Protein AF-T0ZF27-F1 (afdb_monomer_lite)

pLDDT: mean 74.31, std 14.63, range [34.94, 89.44]

Structure (mmCIF, N/CA/C/O backbone):
data_AF-T0ZF27-F1
#
_entry.id   AF-T0ZF27-F1
#
loop_
_atom_site.group_PDB
_atom_site.id
_atom_site.type_symbol
_atom_site.label_atom_id
_atom_site.label_alt_id
_atom_site.label_comp_id
_atom_site.label_asym_id
_atom_site.label_entity_id
_atom_site.label_seq_id
_atom_site.pdbx_PDB_ins_code
_atom_site.Cartn_x
_atom_site.Cartn_y
_atom_site.Cartn_z
_atom_site.occupancy
_atom_site.B_iso_or_equiv
_atom_site.auth_seq_id
_atom_site.auth_comp_id
_atom_site.auth_asym_id
_atom_site.auth_atom_id
_atom_site.pdbx_PDB_model_num
ATOM 1 N N . MET A 1 1 ? 6.844 -2.710 -30.957 1.00 42.38 1 MET A N 1
ATOM 2 C CA . MET A 1 1 ? 6.323 -1.594 -30.132 1.00 42.38 1 MET A CA 1
ATOM 3 C C . MET A 1 1 ? 6.309 -1.892 -28.624 1.00 42.38 1 MET A C 1
ATOM 5 O O . MET A 1 1 ? 6.351 -0.942 -27.861 1.00 42.38 1 MET A O 1
ATOM 9 N N . LEU A 1 2 ? 6.349 -3.159 -28.170 1.00 36.41 2 LEU A N 1
ATOM 10 C CA . LEU A 1 2 ? 6.392 -3.502 -26.732 1.00 36.41 2 LEU A CA 1
ATOM 11 C C . LEU A 1 2 ? 7.784 -3.457 -26.057 1.00 36.41 2 LEU A C 1
ATOM 13 O O . LEU A 1 2 ? 7.859 -3.478 -24.837 1.00 36.41 2 LEU A O 1
ATOM 17 N N . TYR A 1 3 ? 8.884 -3.358 -26.812 1.00 34.94 3 TYR A N 1
ATOM 18 C CA . TYR A 1 3 ? 10.245 -3.344 -26.241 1.00 34.94 3 TYR A CA 1
ATOM 19 C C . TYR A 1 3 ? 10.660 -1.980 -25.646 1.00 34.94 3 TYR A C 1
ATOM 21 O O . TYR A 1 3 ? 11.568 -1.910 -24.826 1.00 34.94 3 TYR A O 1
ATOM 29 N N . GLY A 1 4 ? 9.984 -0.887 -26.030 1.00 36.62 4 GLY A N 1
ATOM 30 C CA . GLY A 1 4 ? 10.348 0.478 -25.619 1.00 36.62 4 GLY A CA 1
ATOM 31 C C . GLY A 1 4 ? 9.874 0.877 -24.218 1.00 36.62 4 GLY A C 1
ATOM 32 O O . GLY A 1 4 ? 10.478 1.741 -23.597 1.00 36.62 4 GLY A O 1
ATOM 33 N N . ALA A 1 5 ? 8.831 0.231 -23.688 1.00 40.81 5 ALA A N 1
ATOM 34 C CA . ALA A 1 5 ? 8.289 0.559 -22.366 1.00 40.81 5 ALA A CA 1
ATOM 35 C C . ALA A 1 5 ? 9.142 -0.002 -21.212 1.00 40.81 5 ALA A C 1
ATOM 37 O O . ALA A 1 5 ? 9.150 0.563 -20.121 1.00 40.81 5 ALA A O 1
ATOM 38 N N . ILE A 1 6 ? 9.887 -1.086 -21.458 1.00 39.19 6 ILE A N 1
ATOM 39 C CA . ILE A 1 6 ? 10.753 -1.730 -20.456 1.00 39.19 6 ILE A CA 1
ATOM 40 C C . ILE A 1 6 ? 12.124 -1.027 -20.381 1.00 39.19 6 ILE A C 1
ATOM 42 O O . ILE A 1 6 ? 12.741 -0.999 -19.322 1.00 39.19 6 ILE A O 1
ATOM 46 N N . LEU A 1 7 ? 12.551 -0.346 -21.454 1.00 36.28 7 LEU A N 1
ATOM 47 C CA . LEU A 1 7 ? 13.737 0.524 -21.459 1.00 36.28 7 LEU A CA 1
ATOM 48 C C . LEU A 1 7 ? 13.465 1.959 -20.979 1.00 36.28 7 LEU A C 1
ATOM 50 O O . LEU A 1 7 ? 14.402 2.734 -20.873 1.00 36.28 7 LEU A O 1
ATOM 54 N N . ALA A 1 8 ? 12.232 2.335 -20.628 1.00 41.19 8 ALA A N 1
ATOM 55 C CA . ALA A 1 8 ? 11.955 3.656 -20.040 1.00 41.19 8 ALA A CA 1
ATOM 56 C C . ALA A 1 8 ? 12.466 3.796 -18.586 1.00 41.19 8 ALA A C 1
ATOM 58 O O . ALA A 1 8 ? 12.346 4.854 -17.979 1.00 41.19 8 ALA A O 1
ATOM 59 N N . VAL A 1 9 ? 13.052 2.727 -18.030 1.00 45.00 9 VAL A N 1
ATOM 60 C CA . VAL A 1 9 ? 13.899 2.753 -16.823 1.00 45.00 9 VAL A CA 1
ATOM 61 C C . VAL A 1 9 ? 15.385 2.678 -17.219 1.00 45.00 9 VAL A C 1
ATOM 63 O O . VAL A 1 9 ? 16.245 2.279 -16.442 1.00 45.00 9 VAL A O 1
ATOM 66 N N . ALA A 1 10 ? 15.727 3.054 -18.451 1.00 42.53 10 ALA A N 1
ATOM 67 C CA . ALA A 1 10 ? 17.094 3.381 -18.794 1.00 42.53 10 ALA A CA 1
ATOM 68 C C . ALA A 1 10 ? 17.387 4.727 -18.142 1.00 42.53 10 ALA A C 1
ATOM 70 O O . ALA A 1 10 ? 16.971 5.781 -18.621 1.00 42.53 10 ALA A O 1
ATOM 71 N N . VAL A 1 11 ? 18.120 4.666 -17.030 1.00 49.16 11 VAL A N 1
ATOM 72 C CA . VAL A 1 11 ? 19.126 5.675 -16.693 1.00 49.16 11 VAL A CA 1
ATOM 73 C C . VAL A 1 11 ? 19.609 6.279 -18.016 1.00 49.16 11 VAL A C 1
ATOM 75 O O . VAL A 1 11 ? 20.102 5.506 -18.848 1.00 49.16 11 VAL A O 1
ATOM 78 N N . PRO A 1 12 ? 19.388 7.586 -18.268 1.00 51.97 12 PRO A N 1
ATOM 79 C CA . PRO A 1 12 ? 19.790 8.216 -19.513 1.00 51.97 12 PRO A CA 1
ATOM 80 C C . PRO A 1 12 ? 21.191 7.732 -19.867 1.00 51.97 12 PRO A C 1
ATOM 82 O O . PRO A 1 12 ? 22.068 7.734 -19.004 1.00 51.97 12 PRO A O 1
ATOM 85 N N . ALA A 1 13 ? 21.420 7.270 -21.097 1.00 49.69 13 ALA A N 1
ATOM 86 C CA . ALA A 1 13 ? 22.739 6.768 -21.504 1.00 49.69 13 ALA A CA 1
ATOM 87 C C . ALA A 1 13 ? 23.861 7.809 -21.258 1.00 49.69 13 ALA A C 1
ATOM 89 O O . ALA A 1 13 ? 25.037 7.466 -21.166 1.00 49.69 13 ALA A O 1
ATOM 90 N N . THR A 1 14 ? 23.478 9.076 -21.077 1.00 51.09 14 THR A N 1
ATOM 91 C CA . THR A 1 14 ? 24.291 10.213 -20.632 1.00 51.09 14 THR A CA 1
ATOM 92 C C . THR A 1 14 ? 24.729 10.177 -19.168 1.00 51.09 14 THR A C 1
ATOM 94 O O . THR A 1 14 ? 25.789 10.706 -18.868 1.00 51.09 14 THR A O 1
ATOM 97 N N . LEU A 1 15 ? 23.988 9.539 -18.259 1.00 48.53 15 LEU A N 1
ATOM 98 C CA . LEU A 1 15 ? 24.431 9.293 -16.879 1.00 48.53 15 LEU A CA 1
ATOM 99 C C . LEU A 1 15 ? 25.390 8.092 -16.778 1.00 48.53 15 LEU A C 1
ATOM 101 O O . LEU A 1 15 ? 26.179 8.018 -15.841 1.00 48.53 15 LEU A O 1
ATOM 105 N N . ILE A 1 16 ? 25.348 7.160 -17.740 1.00 60.91 16 ILE A N 1
ATOM 106 C CA . ILE A 1 16 ? 26.292 6.028 -17.826 1.00 60.91 16 ILE A CA 1
ATOM 107 C C . ILE A 1 16 ? 27.619 6.473 -18.462 1.00 60.91 16 ILE A C 1
ATOM 109 O O . ILE A 1 16 ? 28.683 5.985 -18.085 1.00 60.91 16 ILE A O 1
ATOM 113 N N . ASN A 1 17 ? 27.579 7.435 -19.386 1.00 50.38 17 ASN A N 1
ATOM 114 C CA . ASN A 1 17 ? 28.766 8.025 -19.992 1.00 50.38 17 ASN A CA 1
ATOM 115 C C . ASN A 1 17 ? 29.140 9.331 -19.272 1.00 50.38 17 ASN A C 1
ATOM 117 O O . ASN A 1 17 ? 28.698 10.406 -19.672 1.00 50.38 17 ASN A O 1
ATOM 121 N N . TRP A 1 18 ? 29.986 9.245 -18.238 1.00 54.91 18 TRP A N 1
ATOM 122 C CA . TRP A 1 18 ? 30.514 10.365 -17.428 1.00 54.91 18 TRP A CA 1
ATOM 123 C C . TRP A 1 18 ? 31.309 11.447 -18.218 1.00 54.91 18 TRP A C 1
ATOM 125 O O . TRP A 1 18 ? 32.025 12.249 -17.625 1.00 54.91 18 TRP A O 1
ATOM 135 N N . GLY A 1 19 ? 31.190 11.491 -19.552 1.00 55.81 19 GLY A N 1
ATOM 136 C CA . GLY A 1 19 ? 31.834 12.435 -20.473 1.00 55.81 19 GLY A CA 1
ATOM 137 C C . GLY A 1 19 ? 30.881 13.111 -21.473 1.00 55.81 19 GLY A C 1
ATOM 138 O O . GLY A 1 19 ? 31.306 13.461 -22.573 1.00 55.81 19 GLY A O 1
ATOM 139 N N . GLY A 1 20 ? 29.591 13.265 -21.152 1.00 62.03 20 GLY A N 1
ATOM 140 C CA . GLY A 1 20 ? 28.624 13.950 -22.022 1.00 62.03 20 GLY A CA 1
ATOM 141 C C . GLY A 1 20 ? 28.888 15.458 -22.149 1.00 62.03 20 GLY A C 1
ATOM 142 O O . GLY A 1 20 ? 28.929 16.172 -21.150 1.00 62.03 20 GLY A O 1
ATOM 143 N N . SER A 1 21 ? 29.047 15.959 -23.378 1.00 66.62 21 SER A N 1
ATOM 144 C CA . SER A 1 21 ? 29.183 17.395 -23.654 1.00 66.62 21 SER A CA 1
ATOM 145 C C . SER A 1 21 ? 27.862 18.135 -23.404 1.00 66.62 21 SER A C 1
ATOM 147 O O . SER A 1 21 ? 26.781 17.582 -23.605 1.00 66.62 21 SER A O 1
ATOM 149 N N . ALA A 1 22 ? 27.929 19.411 -23.005 1.00 62.47 22 ALA A N 1
ATOM 150 C CA . ALA A 1 22 ? 26.741 20.233 -22.739 1.00 62.47 22 ALA A CA 1
ATOM 151 C C . ALA A 1 22 ? 25.747 20.273 -23.922 1.00 62.47 22 ALA A C 1
ATOM 153 O O . ALA A 1 22 ? 24.542 20.346 -23.704 1.00 62.47 22 ALA A O 1
ATOM 154 N N . GLY A 1 23 ? 26.231 20.141 -25.163 1.00 65.06 23 GLY A N 1
ATOM 155 C CA . GLY A 1 23 ? 25.385 20.029 -26.358 1.00 65.06 23 GLY A CA 1
ATOM 156 C C . GLY A 1 23 ? 24.534 18.755 -26.393 1.00 65.06 23 GLY A C 1
ATOM 157 O O . GLY A 1 23 ? 23.352 18.824 -26.708 1.00 65.06 23 GLY A O 1
ATOM 158 N N . ALA A 1 24 ? 25.080 17.612 -25.964 1.00 64.06 24 ALA A N 1
ATOM 159 C CA . ALA A 1 24 ? 24.333 16.353 -25.900 1.00 64.06 24 ALA A CA 1
ATOM 160 C C . ALA A 1 24 ? 23.218 16.375 -24.837 1.00 64.06 24 ALA A C 1
ATOM 162 O O . ALA A 1 24 ? 22.213 15.684 -24.983 1.00 64.06 24 ALA A O 1
ATOM 163 N N . LEU A 1 25 ? 23.379 17.177 -23.776 1.00 60.56 25 LEU A N 1
ATOM 164 C CA . LEU A 1 25 ? 22.328 17.410 -22.779 1.00 60.56 25 LEU A CA 1
ATOM 165 C C . LEU A 1 25 ? 21.201 18.279 -23.348 1.00 60.56 25 LEU A C 1
ATOM 167 O O . LEU A 1 25 ? 20.032 17.992 -23.101 1.00 60.56 25 LEU A O 1
ATOM 171 N N . ILE A 1 26 ? 21.545 19.306 -24.132 1.00 67.50 26 ILE A N 1
ATOM 172 C CA . ILE A 1 26 ? 20.580 20.222 -24.756 1.00 67.50 26 ILE A CA 1
ATOM 173 C C . ILE A 1 26 ? 19.713 19.487 -25.787 1.00 67.50 26 ILE A C 1
ATOM 175 O O . ILE A 1 26 ? 18.493 19.651 -25.779 1.00 67.50 26 ILE A O 1
ATOM 179 N N . ASP A 1 27 ? 20.306 18.603 -26.590 1.00 67.44 27 ASP A N 1
ATOM 180 C CA . ASP A 1 27 ? 19.574 17.801 -27.581 1.00 67.44 27 ASP A CA 1
ATOM 181 C C . ASP A 1 27 ? 18.634 16.762 -26.943 1.00 67.44 27 ASP A C 1
ATOM 183 O O . ASP A 1 27 ? 17.652 16.342 -27.558 1.00 67.44 27 ASP A O 1
ATOM 187 N N . GLN A 1 28 ? 18.896 16.364 -25.692 1.00 63.53 28 GLN A N 1
ATOM 188 C CA . GLN A 1 28 ? 18.054 15.429 -24.939 1.00 63.53 28 GLN A CA 1
ATOM 189 C C . GLN A 1 28 ? 16.921 16.100 -24.158 1.00 63.53 28 GLN A C 1
ATOM 191 O O . GLN A 1 28 ? 16.010 15.394 -23.723 1.00 63.53 28 GLN A O 1
ATOM 196 N N . LEU A 1 29 ? 16.918 17.429 -23.995 1.00 65.44 29 LEU A N 1
ATOM 197 C CA . LEU A 1 29 ? 15.859 18.153 -23.272 1.00 65.44 29 LEU A CA 1
ATOM 198 C C . LEU A 1 29 ? 14.436 17.839 -23.785 1.00 65.44 29 LEU A C 1
ATOM 200 O O . LEU A 1 29 ? 13.553 17.603 -22.953 1.00 65.44 29 LEU A O 1
ATOM 204 N N . PRO A 1 30 ? 14.175 17.770 -25.108 1.00 68.56 30 PRO A N 1
ATOM 205 C CA . PRO A 1 30 ? 12.828 17.512 -25.617 1.00 68.56 30 PRO A CA 1
ATOM 206 C C . PRO A 1 30 ? 12.347 16.083 -25.332 1.00 68.56 30 PRO A C 1
ATOM 208 O O . PRO A 1 30 ? 11.180 15.869 -24.996 1.00 68.56 30 PRO A O 1
ATOM 211 N N . THR A 1 31 ? 13.236 15.091 -25.438 1.00 66.94 31 THR A N 1
ATOM 212 C CA . THR A 1 31 ? 12.914 13.686 -25.144 1.00 66.94 31 THR A CA 1
ATOM 213 C C . THR A 1 31 ? 12.815 13.437 -23.644 1.00 66.94 31 THR A C 1
ATOM 215 O O . THR A 1 31 ? 11.877 12.775 -23.207 1.00 66.94 31 THR A O 1
ATOM 218 N N . ALA A 1 32 ? 13.688 14.062 -22.846 1.00 64.19 32 ALA A N 1
ATOM 219 C CA . ALA A 1 32 ? 13.658 13.984 -21.389 1.00 64.19 32 ALA A CA 1
ATOM 220 C C . ALA A 1 32 ? 12.337 14.520 -20.823 1.00 64.19 32 ALA A C 1
ATOM 222 O O . ALA A 1 32 ? 11.733 13.879 -19.967 1.00 64.19 32 ALA A O 1
ATOM 223 N N . GLY A 1 33 ? 11.830 15.644 -21.344 1.00 69.56 33 GLY A N 1
ATOM 224 C CA . GLY A 1 33 ? 10.521 16.170 -20.947 1.00 69.56 33 GLY A CA 1
ATOM 225 C C . GLY A 1 33 ? 9.380 15.184 -21.222 1.00 69.56 33 GLY A C 1
ATOM 226 O O . GLY A 1 33 ? 8.493 14.991 -20.385 1.00 69.56 33 GLY A O 1
ATOM 227 N N . ARG A 1 34 ? 9.430 14.495 -22.367 1.00 67.50 34 ARG A N 1
ATOM 228 C CA . ARG A 1 34 ? 8.434 13.481 -22.728 1.00 67.50 34 ARG A CA 1
ATOM 229 C C . ARG A 1 34 ? 8.511 12.256 -21.814 1.00 67.50 34 ARG A C 1
ATOM 231 O O . ARG A 1 34 ? 7.478 11.797 -21.328 1.00 67.50 34 ARG A O 1
ATOM 238 N N . ASP A 1 35 ? 9.707 11.763 -21.530 1.00 69.31 35 ASP A N 1
ATOM 239 C CA . ASP A 1 35 ? 9.911 10.576 -20.691 1.00 69.31 35 ASP A CA 1
ATOM 240 C C . ASP A 1 35 ? 9.544 10.842 -19.220 1.00 69.31 35 ASP A C 1
ATOM 242 O O . ASP A 1 35 ? 8.939 9.991 -18.553 1.00 69.31 35 ASP A O 1
ATOM 246 N N . LEU A 1 36 ? 9.800 12.065 -18.744 1.00 73.56 36 LEU A N 1
ATOM 247 C CA . LEU A 1 36 ? 9.326 12.551 -17.449 1.00 73.56 36 LEU A CA 1
ATOM 248 C C . LEU A 1 36 ? 7.798 12.597 -17.394 1.00 73.56 36 LEU A C 1
ATOM 250 O O . LEU A 1 36 ? 7.217 12.126 -16.419 1.00 73.56 36 LEU A O 1
ATOM 254 N N . SER A 1 37 ? 7.137 13.096 -18.442 1.00 74.19 37 SER A N 1
ATOM 255 C CA . SER A 1 37 ? 5.671 13.188 -18.470 1.00 74.19 37 SER A CA 1
ATOM 256 C C . SER A 1 37 ? 4.984 11.816 -18.402 1.00 74.19 37 SER A C 1
ATOM 258 O O . SER A 1 37 ? 4.031 11.645 -17.639 1.00 74.19 37 SER A O 1
ATOM 260 N N . TYR A 1 38 ? 5.501 10.805 -19.111 1.00 73.69 38 TYR A N 1
ATOM 261 C CA . TYR A 1 38 ? 4.968 9.440 -19.048 1.00 73.69 38 TYR A CA 1
ATOM 262 C C . TYR A 1 38 ? 5.227 8.775 -17.694 1.00 73.69 38 TYR A C 1
ATOM 264 O O . TYR A 1 38 ? 4.340 8.114 -17.145 1.00 73.69 38 TYR A O 1
ATOM 272 N N . SER A 1 39 ? 6.420 8.973 -17.129 1.00 65.88 39 SER A N 1
ATOM 273 C CA . SER A 1 39 ? 6.771 8.450 -15.804 1.00 65.88 39 SER A CA 1
ATOM 274 C C . SER A 1 39 ? 5.900 9.070 -14.713 1.00 65.88 39 SER A C 1
ATOM 276 O O . SER A 1 39 ? 5.355 8.350 -13.873 1.00 65.88 39 SER A O 1
ATOM 278 N N . PHE A 1 40 ? 5.698 10.386 -14.783 1.00 75.44 40 PHE A N 1
ATOM 279 C CA . PHE A 1 40 ? 4.824 11.134 -13.891 1.00 75.44 40 PHE A CA 1
ATOM 280 C C . PHE A 1 40 ? 3.369 10.674 -14.007 1.00 75.44 40 PHE A C 1
ATOM 282 O O . PHE A 1 40 ? 2.748 10.369 -12.994 1.00 75.44 40 PHE A O 1
ATOM 289 N N . GLY A 1 41 ? 2.841 10.531 -15.227 1.00 75.81 41 GLY A N 1
ATOM 290 C CA . GLY A 1 41 ? 1.477 10.045 -15.450 1.00 75.81 41 GLY A CA 1
ATOM 291 C C . GLY A 1 41 ? 1.240 8.645 -14.871 1.00 75.81 41 GLY A C 1
ATOM 292 O O . GLY A 1 41 ? 0.222 8.408 -14.220 1.00 75.81 41 GLY A O 1
ATOM 293 N N . ARG A 1 42 ? 2.204 7.727 -15.030 1.00 66.19 42 ARG A N 1
ATOM 294 C CA . ARG A 1 42 ? 2.136 6.378 -14.442 1.00 66.19 42 ARG A CA 1
ATOM 295 C C . ARG A 1 42 ? 2.164 6.415 -12.912 1.00 66.19 42 ARG A C 1
ATOM 297 O O . ARG A 1 42 ? 1.378 5.714 -12.279 1.00 66.19 42 ARG A O 1
ATOM 304 N N . MET A 1 43 ? 3.047 7.222 -12.321 1.00 69.88 43 MET A N 1
ATOM 305 C CA . MET A 1 43 ? 3.116 7.396 -10.864 1.00 69.88 43 MET A CA 1
ATOM 306 C C . MET A 1 43 ? 1.838 8.026 -10.310 1.00 69.88 43 MET A C 1
ATOM 308 O O . MET A 1 43 ? 1.333 7.574 -9.287 1.00 69.88 43 MET A O 1
ATOM 312 N N . LEU A 1 44 ? 1.279 9.014 -11.009 1.00 77.31 44 LEU A N 1
ATOM 313 C CA . LEU A 1 44 ? 0.035 9.672 -10.629 1.00 77.31 44 LEU A CA 1
ATOM 314 C C . LEU A 1 44 ? -1.150 8.700 -10.663 1.00 77.31 44 LEU A C 1
ATOM 316 O O . LEU A 1 44 ? -1.928 8.651 -9.716 1.00 77.31 44 LEU A O 1
ATOM 320 N N . ALA A 1 45 ? -1.267 7.886 -11.713 1.00 73.56 45 ALA A N 1
ATOM 321 C CA . ALA A 1 45 ? -2.318 6.875 -11.801 1.00 73.56 45 ALA A CA 1
ATOM 322 C C . ALA A 1 45 ? -2.207 5.833 -10.673 1.00 73.56 45 ALA A C 1
ATOM 324 O O . ALA A 1 45 ? -3.205 5.518 -10.023 1.00 73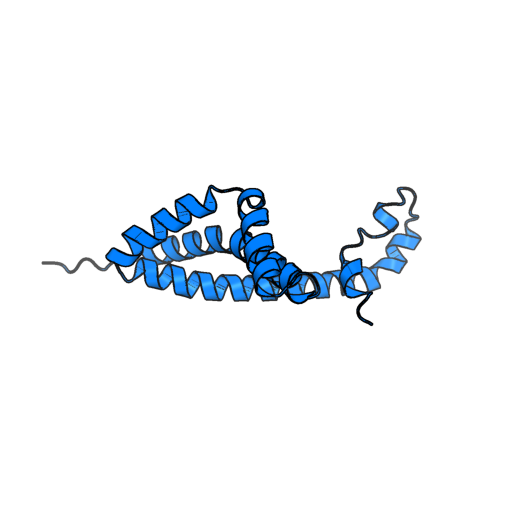.56 45 ALA A O 1
ATOM 325 N N . ALA A 1 46 ? -0.992 5.343 -10.397 1.00 68.12 46 ALA A N 1
ATOM 326 C CA . ALA A 1 46 ? -0.741 4.432 -9.281 1.00 68.12 46 ALA A CA 1
ATOM 327 C C . ALA A 1 46 ? -1.078 5.079 -7.927 1.00 68.12 46 ALA A C 1
ATOM 329 O O . ALA A 1 46 ? -1.702 4.447 -7.079 1.00 68.12 46 ALA A O 1
ATOM 330 N N . TYR A 1 47 ? -0.733 6.355 -7.749 1.00 75.94 47 TYR A N 1
ATOM 331 C CA . TYR A 1 47 ? -1.061 7.117 -6.549 1.00 75.94 47 TYR A CA 1
ATOM 332 C C . TYR A 1 47 ? -2.573 7.256 -6.345 1.00 75.94 47 TYR A C 1
ATOM 334 O O . TYR A 1 47 ? -3.058 7.016 -5.245 1.00 75.94 47 TYR A O 1
ATOM 342 N N . LEU A 1 48 ? -3.334 7.589 -7.392 1.00 81.94 48 LEU A N 1
ATOM 343 C CA . LEU A 1 48 ? -4.793 7.722 -7.306 1.00 81.94 48 LEU A CA 1
ATOM 344 C C . LEU A 1 48 ? -5.482 6.388 -6.989 1.00 81.94 48 LEU A C 1
ATOM 346 O O . LEU A 1 48 ? -6.427 6.361 -6.203 1.00 81.94 48 LEU A O 1
ATOM 350 N N . ALA A 1 49 ? -4.999 5.280 -7.557 1.00 78.00 49 ALA A N 1
ATOM 351 C CA . ALA A 1 49 ? -5.504 3.949 -7.226 1.00 78.00 49 ALA A CA 1
ATOM 352 C C . ALA A 1 49 ? -5.231 3.592 -5.753 1.00 78.00 49 ALA A C 1
ATOM 354 O O . ALA A 1 49 ? -6.142 3.159 -5.042 1.00 78.00 49 ALA A O 1
ATOM 355 N N . SER A 1 50 ? -4.007 3.844 -5.277 1.00 75.31 50 SER A N 1
ATOM 356 C CA . SER A 1 50 ? -3.640 3.676 -3.866 1.00 75.31 50 SER A CA 1
ATOM 357 C C . SER A 1 50 ? -4.474 4.576 -2.951 1.00 75.31 50 SER A C 1
ATOM 359 O O . SER A 1 50 ? -4.930 4.113 -1.909 1.00 75.31 50 SER A O 1
ATOM 361 N N . LEU A 1 51 ? -4.747 5.821 -3.361 1.00 81.38 51 LEU A N 1
ATOM 362 C CA . LEU A 1 51 ? -5.595 6.760 -2.623 1.00 81.38 51 LEU A CA 1
ATOM 363 C C . LEU A 1 51 ? -7.016 6.229 -2.489 1.00 81.38 51 LEU A C 1
ATOM 365 O O . LEU A 1 51 ? -7.556 6.221 -1.389 1.00 81.38 51 LEU A O 1
ATOM 369 N N . GLY A 1 52 ? -7.613 5.755 -3.584 1.00 88.38 52 GLY A N 1
ATOM 370 C CA . GLY A 1 52 ? -8.960 5.188 -3.564 1.00 88.38 52 GLY A CA 1
ATOM 371 C C . GLY A 1 52 ? -9.070 3.999 -2.609 1.00 88.38 52 GLY A C 1
ATOM 372 O O . GLY A 1 52 ? -10.000 3.934 -1.804 1.00 88.38 52 GLY A O 1
ATOM 373 N N . PHE A 1 53 ? -8.086 3.096 -2.637 1.00 85.12 53 PHE A N 1
ATOM 374 C CA . PHE A 1 53 ? -8.036 1.984 -1.692 1.00 85.12 53 PHE A CA 1
ATOM 375 C C . PHE A 1 53 ? -7.845 2.463 -0.250 1.00 85.12 53 PHE A C 1
ATOM 377 O O . PHE A 1 53 ? -8.558 2.008 0.643 1.00 85.12 53 PHE A O 1
ATOM 384 N N . ALA A 1 54 ? -6.907 3.382 -0.017 1.00 84.81 54 ALA A N 1
ATOM 385 C CA . ALA A 1 54 ? -6.617 3.898 1.314 1.00 84.81 54 ALA A CA 1
ATOM 386 C C . ALA A 1 54 ? -7.831 4.598 1.929 1.00 84.81 54 ALA A C 1
ATOM 388 O O . ALA A 1 54 ? -8.121 4.389 3.105 1.00 84.81 54 ALA A O 1
ATOM 389 N N . LEU A 1 55 ? -8.579 5.355 1.122 1.00 85.81 55 LEU A N 1
ATOM 390 C CA . LEU A 1 55 ? -9.845 5.964 1.514 1.00 85.81 55 LEU A CA 1
ATOM 391 C C . LEU A 1 55 ? -10.878 4.907 1.893 1.00 85.81 55 LEU A C 1
ATOM 393 O O . LEU A 1 55 ? -11.425 4.982 2.985 1.00 85.81 55 LEU A O 1
ATOM 397 N N . ALA A 1 56 ? -11.116 3.903 1.046 1.00 87.88 56 ALA A N 1
ATOM 398 C CA . ALA A 1 56 ? -12.102 2.862 1.334 1.00 87.88 56 ALA A CA 1
ATOM 399 C C . ALA A 1 56 ? -11.743 2.046 2.591 1.00 87.88 56 ALA A C 1
ATOM 401 O O . ALA A 1 56 ? -12.579 1.861 3.478 1.00 87.88 56 ALA A O 1
ATOM 402 N N . TYR A 1 57 ? -10.493 1.590 2.687 1.00 86.00 57 TYR A N 1
ATOM 403 C CA . TYR A 1 57 ? -10.010 0.766 3.793 1.00 86.00 57 TYR A CA 1
ATOM 404 C C . TYR A 1 57 ? -9.932 1.567 5.09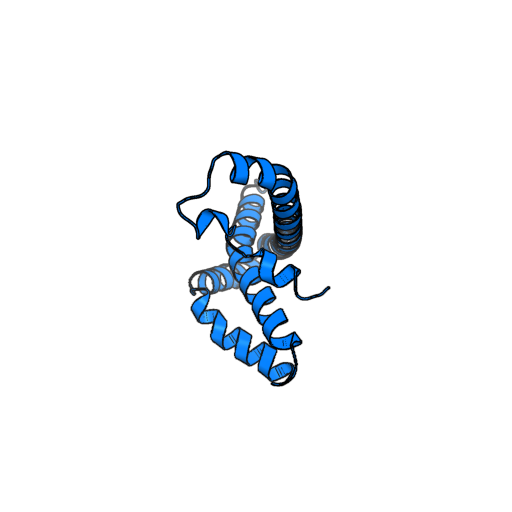9 1.00 86.00 57 TYR A C 1
ATOM 406 O O . TYR A 1 57 ? -10.445 1.124 6.128 1.00 86.00 57 TYR A O 1
ATOM 414 N N . GLY A 1 58 ? -9.318 2.753 5.059 1.00 83.12 58 GLY A N 1
ATOM 415 C CA . GLY A 1 58 ? -9.171 3.641 6.212 1.00 83.12 58 GLY A CA 1
ATOM 416 C C . GLY A 1 58 ? -10.517 4.140 6.732 1.00 83.12 58 GLY A C 1
ATOM 417 O O . GLY A 1 58 ? -10.739 4.135 7.940 1.00 83.12 58 GLY A O 1
ATOM 418 N N . TYR A 1 59 ? -11.452 4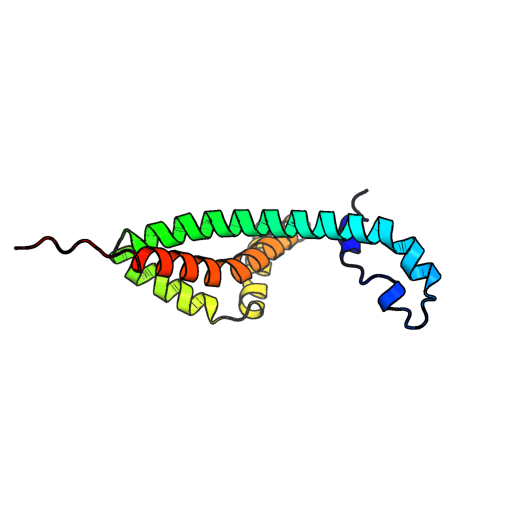.476 5.836 1.00 85.88 59 TYR A N 1
ATOM 419 C CA . TYR A 1 59 ? -12.822 4.839 6.205 1.00 85.88 59 TYR A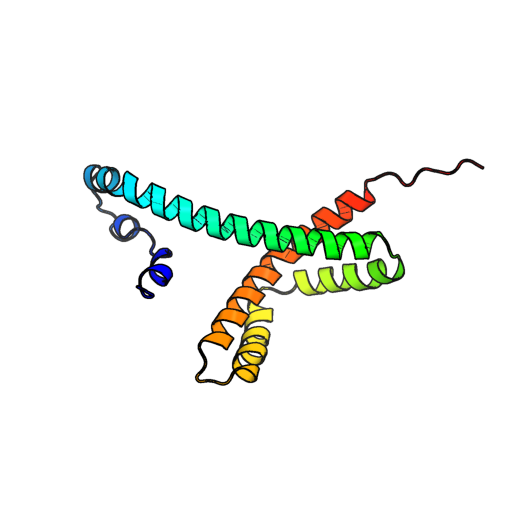 CA 1
ATOM 420 C C . TYR A 1 59 ? -13.556 3.695 6.896 1.00 85.88 59 TYR A C 1
ATOM 422 O O . TYR A 1 59 ? -14.142 3.896 7.957 1.00 85.88 59 TYR A O 1
ATOM 430 N N . TYR A 1 60 ? -13.501 2.484 6.337 1.00 85.94 60 TYR A N 1
ATOM 431 C CA . TYR A 1 60 ? -14.172 1.335 6.938 1.00 85.94 60 TYR A CA 1
ATOM 432 C C . TYR A 1 60 ? -13.598 0.990 8.320 1.00 85.94 60 TYR A C 1
ATOM 434 O O . TYR A 1 60 ? -14.366 0.732 9.252 1.00 85.94 60 TYR A O 1
ATOM 442 N N . ALA A 1 61 ? -12.268 1.057 8.465 1.00 83.25 61 ALA A N 1
ATOM 443 C CA . ALA A 1 61 ? -11.584 0.882 9.742 1.00 83.25 61 ALA A CA 1
ATOM 444 C C . ALA A 1 61 ? -11.974 1.968 10.758 1.00 83.25 61 ALA A C 1
ATOM 446 O O . ALA A 1 61 ? -12.229 1.644 11.911 1.00 83.25 61 ALA A O 1
ATOM 447 N N . ALA A 1 62 ? -12.082 3.234 10.343 1.00 79.06 62 ALA A N 1
ATOM 448 C CA . ALA A 1 62 ? -12.486 4.331 11.225 1.00 79.06 62 ALA A CA 1
ATOM 449 C C . ALA A 1 62 ? -13.974 4.270 11.625 1.00 79.06 62 ALA A C 1
ATOM 451 O O . ALA A 1 62 ? -14.320 4.625 12.752 1.00 79.06 62 ALA A O 1
ATOM 452 N N . ALA A 1 63 ? -14.848 3.806 10.726 1.00 83.75 63 ALA A N 1
ATOM 453 C CA . ALA A 1 63 ? -16.294 3.756 10.940 1.00 83.75 63 ALA A CA 1
ATOM 454 C C . ALA A 1 63 ? -16.746 2.615 11.874 1.00 83.75 63 ALA A C 1
ATOM 456 O O . ALA A 1 63 ? -17.773 2.741 12.540 1.00 83.75 63 ALA A O 1
ATOM 457 N N . HIS A 1 64 ? -16.002 1.502 11.948 1.00 85.88 64 HIS A N 1
ATOM 458 C CA . HIS A 1 64 ? -16.401 0.317 12.717 1.00 85.88 64 HIS A CA 1
ATOM 459 C C . HIS A 1 64 ? -15.351 -0.071 13.764 1.00 85.88 64 HIS A C 1
ATOM 461 O O . HIS A 1 64 ? -14.297 -0.605 13.434 1.00 85.88 64 HIS A O 1
ATOM 467 N N . ARG A 1 65 ? -15.687 0.052 15.057 1.00 80.00 65 ARG A N 1
ATOM 468 C CA . ARG A 1 65 ? -14.802 -0.344 16.175 1.00 80.00 65 ARG A CA 1
ATOM 469 C C . ARG A 1 65 ? -14.255 -1.782 16.139 1.00 80.00 65 ARG A C 1
ATOM 471 O O . ARG A 1 65 ? -13.084 -1.958 16.478 1.00 80.00 65 ARG A O 1
ATOM 478 N N . PRO A 1 66 ? -15.027 -2.829 15.774 1.00 84.69 66 PRO A N 1
ATOM 479 C CA . PRO A 1 66 ? -14.451 -4.170 15.657 1.00 84.69 66 PRO A CA 1
ATOM 480 C C . PRO A 1 66 ? -13.508 -4.288 14.455 1.00 84.69 66 PRO A C 1
ATOM 482 O O . PRO A 1 66 ? -12.530 -5.025 14.529 1.00 84.69 66 PRO A O 1
ATOM 485 N N . ALA A 1 67 ? -13.770 -3.545 13.376 1.00 83.38 67 ALA A N 1
ATOM 486 C CA . ALA A 1 67 ? -12.910 -3.522 12.202 1.00 83.38 67 ALA A CA 1
ATOM 487 C C . ALA A 1 67 ? -11.588 -2.810 12.518 1.00 83.38 67 ALA A C 1
ATOM 489 O O . ALA A 1 67 ? -10.535 -3.371 12.250 1.00 83.38 67 ALA A O 1
ATOM 490 N N . GLU A 1 68 ? -11.624 -1.658 13.194 1.00 86.44 68 GLU A N 1
ATOM 491 C CA . GLU A 1 68 ? -10.450 -0.924 13.694 1.00 86.44 68 GLU A CA 1
ATOM 492 C C . GLU A 1 68 ? -9.489 -1.827 14.479 1.00 86.44 68 GLU A C 1
ATOM 494 O O . GLU A 1 68 ? -8.304 -1.927 14.158 1.00 86.44 68 GLU A O 1
ATOM 499 N N . ARG A 1 69 ? -10.024 -2.551 15.472 1.00 85.12 69 ARG A N 1
ATOM 500 C CA . ARG A 1 69 ? -9.249 -3.409 16.381 1.00 85.12 69 ARG A CA 1
ATOM 501 C C . ARG A 1 69 ? -8.563 -4.587 15.675 1.00 85.12 69 ARG A C 1
ATOM 503 O O . ARG A 1 69 ? -7.646 -5.165 16.247 1.00 85.12 69 ARG A O 1
ATOM 510 N N . VAL A 1 70 ? -8.986 -4.948 14.463 1.00 88.31 70 VAL A N 1
ATOM 511 C CA . VAL A 1 70 ? -8.374 -6.027 13.666 1.00 88.31 70 VAL A CA 1
ATOM 512 C C . VAL A 1 70 ? -7.532 -5.458 12.526 1.00 88.31 70 VAL A C 1
ATOM 514 O O . VAL A 1 70 ? -6.372 -5.823 12.366 1.00 88.31 70 VAL A O 1
ATOM 517 N N . MET A 1 71 ? -8.095 -4.542 11.744 1.00 86.75 71 MET A N 1
ATOM 518 C CA . MET A 1 71 ? -7.499 -4.009 10.523 1.00 86.75 71 MET A CA 1
ATOM 519 C C . MET A 1 71 ? -6.247 -3.182 10.799 1.00 86.75 71 MET A C 1
ATOM 521 O O . MET A 1 71 ? -5.285 -3.313 10.048 1.00 86.75 71 MET A O 1
ATOM 525 N N . ILE A 1 72 ? -6.240 -2.366 11.857 1.00 88.38 72 ILE A N 1
ATOM 526 C CA . ILE A 1 72 ? -5.105 -1.497 12.190 1.00 88.38 72 ILE A CA 1
ATOM 527 C C . ILE A 1 72 ? -3.903 -2.317 12.696 1.00 88.38 72 ILE A C 1
ATOM 529 O O . ILE A 1 72 ? -2.826 -2.163 12.124 1.00 88.38 72 ILE A O 1
ATOM 533 N N . PRO A 1 73 ? -4.044 -3.260 13.652 1.00 88.56 73 PRO A N 1
ATOM 534 C CA . PRO A 1 73 ? -2.922 -4.115 14.052 1.00 88.56 73 PRO A CA 1
ATOM 535 C C . PRO A 1 73 ? -2.412 -5.028 12.934 1.00 88.56 73 PRO A C 1
ATOM 537 O O . PRO A 1 73 ? -1.211 -5.256 12.829 1.00 88.56 73 PRO A O 1
ATOM 540 N N . VAL A 1 74 ? -3.298 -5.545 12.074 1.00 89.44 74 VAL A N 1
ATOM 541 C CA . VAL A 1 74 ? -2.879 -6.343 10.910 1.00 89.44 74 VAL A CA 1
ATOM 542 C C . VAL A 1 74 ? -2.034 -5.500 9.958 1.00 89.44 74 VAL A C 1
ATOM 544 O O . VAL A 1 74 ? -0.981 -5.958 9.524 1.00 89.44 74 VAL A O 1
ATOM 547 N N . LEU A 1 75 ? -2.454 -4.265 9.666 1.00 87.75 75 LEU A N 1
ATOM 548 C CA . LEU A 1 75 ? -1.656 -3.334 8.869 1.00 87.75 75 LEU A CA 1
ATOM 549 C C . LEU A 1 75 ? -0.312 -3.024 9.520 1.00 87.75 75 LEU A C 1
ATOM 551 O O . LEU A 1 75 ? 0.685 -2.964 8.812 1.00 87.75 75 LEU A O 1
ATOM 555 N N . ASP A 1 76 ? -0.283 -2.858 10.842 1.00 88.94 76 ASP A N 1
ATOM 556 C CA . ASP A 1 76 ? 0.934 -2.536 11.587 1.00 88.94 76 ASP A CA 1
ATOM 557 C C . ASP A 1 76 ? 1.961 -3.683 11.540 1.00 88.94 76 ASP A C 1
ATOM 559 O O . ASP A 1 76 ? 3.153 -3.488 11.292 1.00 88.94 76 ASP A O 1
ATOM 563 N N . ILE A 1 77 ? 1.479 -4.924 11.646 1.00 89.19 77 ILE A N 1
ATOM 564 C CA . ILE A 1 77 ? 2.308 -6.120 11.464 1.00 89.19 77 ILE A CA 1
ATOM 565 C C . ILE A 1 77 ? 2.794 -6.215 10.015 1.00 89.19 77 ILE A C 1
ATOM 567 O O . ILE A 1 77 ? 3.985 -6.422 9.778 1.00 89.19 77 ILE A O 1
ATOM 571 N N . LEU A 1 78 ? 1.902 -6.054 9.036 1.00 86.38 78 LEU A N 1
ATOM 572 C CA . LEU A 1 78 ? 2.250 -6.198 7.622 1.00 86.38 78 LEU A CA 1
ATOM 573 C C . LEU A 1 78 ? 3.203 -5.097 7.133 1.00 86.38 78 LEU A C 1
ATOM 575 O O . LEU A 1 78 ? 4.105 -5.395 6.353 1.00 86.38 78 LEU A O 1
ATOM 579 N N . GLN A 1 79 ? 3.070 -3.858 7.611 1.00 88.69 79 GLN A N 1
ATOM 580 C CA . GLN A 1 79 ? 3.979 -2.769 7.235 1.00 88.69 79 GLN A CA 1
ATOM 581 C C . GLN A 1 79 ? 5.386 -2.923 7.825 1.00 88.69 79 GLN A C 1
ATOM 583 O O . GLN A 1 79 ? 6.340 -2.382 7.271 1.00 88.69 79 GLN A O 1
ATOM 588 N N . SER A 1 80 ? 5.529 -3.661 8.933 1.00 89.12 80 SER A N 1
ATOM 589 C CA . SER A 1 80 ? 6.835 -3.936 9.548 1.00 89.12 80 SER A CA 1
ATOM 590 C C . SER A 1 80 ? 7.680 -4.926 8.734 1.00 89.12 80 SER A C 1
ATOM 592 O O . SER A 1 80 ? 8.903 -4.980 8.878 1.00 89.12 80 SER A O 1
ATOM 594 N N . VAL A 1 81 ? 7.036 -5.704 7.857 1.00 87.88 81 VAL A N 1
ATOM 595 C CA . VAL A 1 81 ? 7.703 -6.686 7.004 1.00 87.88 81 VAL A CA 1
ATOM 596 C C . VAL A 1 81 ? 8.341 -5.965 5.808 1.00 87.88 81 VAL A C 1
ATOM 598 O O . VAL A 1 81 ? 7.647 -5.272 5.061 1.00 87.88 81 VAL A O 1
ATOM 601 N N . PRO A 1 82 ? 9.652 -6.146 5.559 1.00 83.31 82 PRO A N 1
ATOM 602 C CA . PRO A 1 82 ? 10.299 -5.576 4.384 1.00 83.31 82 PRO A CA 1
ATOM 603 C C . PRO A 1 82 ? 9.647 -6.094 3.103 1.00 83.31 82 PRO A C 1
ATOM 605 O O . PRO A 1 82 ? 9.238 -7.253 3.036 1.00 83.31 82 PRO A O 1
ATOM 608 N N . ILE A 1 83 ? 9.656 -5.301 2.030 1.00 81.69 83 ILE A N 1
ATOM 609 C CA . ILE A 1 83 ? 9.093 -5.727 0.736 1.00 81.69 83 ILE A CA 1
ATOM 610 C C . ILE A 1 83 ? 9.695 -7.049 0.223 1.00 81.69 83 ILE A C 1
ATOM 612 O O . ILE A 1 83 ? 9.012 -7.860 -0.401 1.00 81.69 83 ILE A O 1
ATOM 616 N N . LEU A 1 84 ? 10.962 -7.304 0.564 1.00 84.81 84 LEU A N 1
ATOM 617 C CA . LEU A 1 84 ? 11.664 -8.551 0.264 1.00 84.81 84 LEU A CA 1
ATOM 618 C C . LEU A 1 84 ? 11.023 -9.778 0.933 1.00 84.81 84 LEU A C 1
ATOM 620 O O . LEU A 1 84 ? 11.120 -10.868 0.384 1.00 84.81 84 LEU A O 1
ATOM 624 N N . GLY A 1 85 ? 10.343 -9.619 2.072 1.00 86.56 85 GLY A N 1
ATOM 625 C CA . GLY A 1 85 ? 9.594 -10.691 2.733 1.00 86.56 85 GLY A CA 1
ATOM 626 C C . GLY A 1 85 ? 8.311 -11.071 1.989 1.00 86.56 85 GLY A C 1
ATOM 627 O O . GLY A 1 85 ? 7.936 -12.241 1.955 1.00 86.56 85 GLY A O 1
ATOM 628 N N . PHE A 1 86 ? 7.675 -10.109 1.317 1.00 87.06 86 PHE A N 1
ATOM 629 C CA . PHE A 1 86 ? 6.498 -10.361 0.481 1.00 87.06 86 PHE A CA 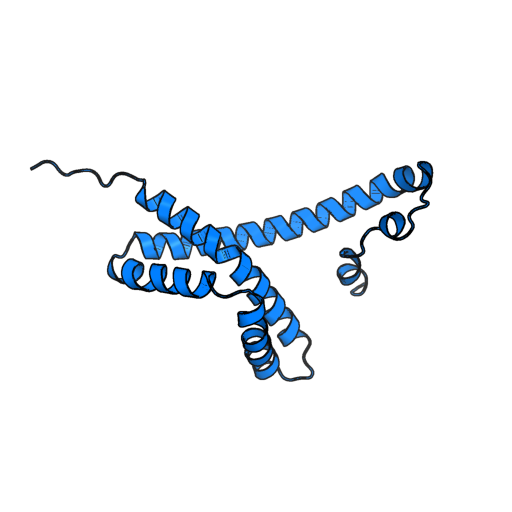1
ATOM 630 C C . PHE A 1 86 ? 6.854 -10.917 -0.898 1.00 87.06 86 PHE A C 1
ATOM 632 O O . PHE A 1 86 ? 6.023 -11.576 -1.521 1.00 87.06 86 PHE A O 1
ATOM 639 N N . PHE A 1 87 ? 8.077 -10.677 -1.377 1.00 88.44 87 PHE A N 1
ATOM 640 C CA . PHE A 1 87 ? 8.499 -11.058 -2.724 1.00 88.44 87 PHE A CA 1
ATOM 641 C C . PHE A 1 87 ? 8.351 -12.565 -3.014 1.00 88.44 87 PHE A C 1
ATOM 643 O O . PHE A 1 87 ? 7.665 -12.897 -3.983 1.00 88.44 87 PHE A O 1
ATOM 650 N N . PRO A 1 88 ? 8.887 -13.499 -2.198 1.00 88.62 88 PRO A N 1
ATOM 651 C CA . PRO A 1 88 ? 8.729 -14.931 -2.451 1.00 88.62 88 PRO A CA 1
ATOM 652 C C . PRO A 1 88 ? 7.263 -15.364 -2.440 1.00 88.62 88 PRO A C 1
ATOM 654 O O . PRO A 1 88 ? 6.846 -16.132 -3.300 1.00 88.62 88 PRO A O 1
ATOM 657 N N . VAL A 1 89 ? 6.471 -14.836 -1.502 1.00 88.94 89 VAL A N 1
ATOM 658 C CA . VAL A 1 89 ? 5.040 -15.147 -1.375 1.00 88.94 89 VAL A CA 1
ATOM 659 C C . VAL A 1 89 ? 4.280 -14.686 -2.614 1.00 88.94 89 VAL A C 1
ATOM 661 O O . VAL A 1 89 ? 3.521 -15.463 -3.186 1.00 88.94 89 VAL A O 1
ATOM 664 N N . ALA A 1 90 ? 4.517 -13.456 -3.071 1.00 88.19 90 ALA A N 1
ATOM 665 C CA . ALA A 1 90 ? 3.879 -12.906 -4.260 1.00 88.19 90 ALA A CA 1
ATOM 666 C C . ALA A 1 90 ? 4.266 -13.694 -5.519 1.00 88.19 90 ALA A C 1
ATOM 668 O O . ALA A 1 90 ? 3.396 -14.067 -6.302 1.00 88.19 90 ALA A O 1
ATOM 669 N N . ILE A 1 91 ? 5.553 -14.001 -5.703 1.00 88.81 91 ILE A N 1
ATOM 670 C CA . ILE A 1 91 ? 6.012 -14.789 -6.851 1.00 88.81 91 ILE A CA 1
ATOM 671 C C . ILE A 1 91 ? 5.381 -16.182 -6.833 1.00 88.81 91 ILE A C 1
ATOM 673 O O . ILE A 1 91 ? 4.777 -16.578 -7.825 1.00 88.81 91 ILE A O 1
ATOM 677 N N . LEU A 1 92 ? 5.455 -16.907 -5.716 1.00 88.81 92 LEU A N 1
ATOM 678 C CA . LEU A 1 92 ? 4.891 -18.254 -5.619 1.00 88.81 92 LEU A CA 1
ATOM 679 C C . LEU A 1 92 ? 3.373 -18.255 -5.810 1.00 88.81 92 LEU A C 1
ATOM 681 O O . LEU A 1 92 ? 2.856 -19.105 -6.529 1.00 88.81 92 LEU A O 1
ATOM 685 N N . PHE A 1 93 ? 2.667 -17.287 -5.224 1.00 88.00 93 PHE A N 1
ATOM 686 C CA . PHE A 1 93 ? 1.221 -17.169 -5.360 1.00 88.00 93 PHE A CA 1
ATOM 687 C C . PHE A 1 93 ? 0.819 -16.842 -6.802 1.00 88.00 93 PHE A C 1
ATOM 689 O O . PHE A 1 93 ? 0.094 -17.610 -7.424 1.00 88.00 93 PHE A O 1
ATOM 696 N N . PHE A 1 94 ? 1.312 -15.743 -7.378 1.00 84.19 94 PHE A N 1
ATOM 697 C CA . PHE A 1 94 ? 0.853 -15.280 -8.691 1.00 84.19 94 PHE A CA 1
ATOM 698 C C . PHE A 1 94 ? 1.433 -16.090 -9.856 1.00 84.19 94 PHE A C 1
ATOM 700 O O . PHE A 1 94 ? 0.709 -16.371 -10.813 1.00 84.19 94 PHE A O 1
ATOM 707 N N . VAL A 1 95 ? 2.704 -16.503 -9.803 1.00 83.69 95 VAL A N 1
ATOM 708 C CA . VAL A 1 95 ? 3.302 -17.363 -10.844 1.00 83.69 95 VAL A CA 1
ATOM 709 C C . VAL A 1 95 ? 2.794 -18.797 -10.715 1.00 83.69 95 VAL A C 1
ATOM 711 O O . VAL A 1 95 ? 2.494 -19.425 -11.728 1.00 83.69 95 VAL A O 1
ATOM 714 N N . GLY A 1 96 ? 2.616 -19.301 -9.490 1.00 81.62 96 GLY A N 1
ATOM 715 C CA . GLY A 1 96 ? 2.024 -20.620 -9.258 1.00 81.62 96 GLY A CA 1
ATOM 716 C C . GLY A 1 96 ? 0.574 -20.710 -9.739 1.00 81.62 96 GLY A C 1
ATOM 717 O O . GLY A 1 96 ? 0.202 -21.709 -10.348 1.00 81.62 96 GLY A O 1
ATOM 718 N N . LEU A 1 97 ? -0.223 -19.651 -9.547 1.00 80.12 97 LEU A N 1
ATOM 719 C CA . LEU A 1 97 ? -1.623 -19.600 -9.987 1.00 80.12 97 LEU A CA 1
ATOM 720 C C . LEU A 1 97 ? -1.774 -19.455 -11.513 1.00 80.12 97 LEU A C 1
ATOM 722 O O . LEU A 1 97 ? -2.736 -19.957 -12.086 1.00 80.12 97 LEU A O 1
ATOM 726 N N . THR A 1 98 ? -0.849 -18.755 -12.179 1.00 74.25 98 THR A N 1
ATOM 727 C CA . THR A 1 98 ? -0.934 -18.459 -13.628 1.00 74.25 98 THR A CA 1
ATOM 728 C C . THR A 1 98 ? -0.110 -19.402 -14.510 1.00 74.25 98 THR A C 1
ATOM 730 O O . THR A 1 98 ? -0.278 -19.398 -15.731 1.00 74.25 98 THR A O 1
ATOM 733 N N . GLY A 1 99 ? 0.740 -20.234 -13.907 1.00 67.31 99 GLY A N 1
ATOM 734 C CA . GLY A 1 99 ? 1.592 -21.207 -14.581 1.00 67.31 99 GLY A CA 1
ATOM 735 C C . GLY A 1 99 ? 2.940 -20.627 -15.055 1.00 67.31 99 GLY A C 1
ATOM 736 O O . GLY A 1 99 ? 3.029 -19.459 -15.439 1.00 67.31 99 GLY A O 1
ATOM 737 N N . PRO A 1 100 ? 4.008 -21.449 -15.100 1.00 63.03 100 PRO A N 1
ATOM 738 C CA . PRO A 1 100 ? 5.388 -21.008 -15.353 1.00 63.03 100 PRO A CA 1
ATOM 739 C C . PRO A 1 100 ? 5.672 -20.489 -16.776 1.00 63.03 100 PRO A C 1
ATOM 741 O O . PRO A 1 100 ? 6.776 -20.022 -17.048 1.00 63.03 100 PRO A O 1
ATOM 744 N N . HIS A 1 101 ? 4.707 -20.557 -17.698 1.00 63.59 101 HIS A N 1
ATOM 745 C CA . HIS A 1 101 ? 4.843 -20.059 -19.077 1.00 63.59 101 HIS A CA 1
ATOM 746 C C . HIS A 1 101 ? 4.033 -18.789 -19.358 1.00 63.59 101 HIS A C 1
ATOM 748 O O . HIS A 1 101 ? 4.011 -18.311 -20.491 1.00 63.59 101 HIS A O 1
ATOM 754 N N . SER A 1 102 ? 3.379 -18.223 -18.341 1.00 72.56 102 SER A N 1
ATOM 755 C CA . SER A 1 102 ? 2.603 -16.998 -18.488 1.00 72.56 102 SER A CA 1
ATOM 756 C C . SER A 1 102 ? 3.379 -15.785 -17.985 1.00 72.56 102 SER A C 1
ATOM 758 O O . SER A 1 102 ? 3.805 -15.725 -16.833 1.00 72.56 102 SER A O 1
ATOM 760 N N . PHE A 1 103 ? 3.492 -14.756 -18.829 1.00 74.75 103 PHE A N 1
ATOM 761 C CA . PHE A 1 103 ? 4.013 -13.449 -18.418 1.00 74.75 103 PHE A CA 1
ATOM 762 C C . PHE A 1 103 ? 3.074 -12.728 -17.436 1.00 74.75 103 PHE A C 1
ATOM 764 O O . PHE A 1 103 ? 3.464 -11.723 -16.846 1.00 74.75 103 PHE A O 1
ATOM 771 N N . LEU A 1 104 ? 1.841 -13.209 -17.239 1.00 77.69 104 LEU A N 1
ATOM 772 C CA . LEU A 1 104 ? 0.856 -12.552 -16.378 1.00 77.69 104 LEU A CA 1
ATOM 773 C C . LEU A 1 104 ? 1.223 -12.641 -14.888 1.00 77.69 104 LEU A C 1
ATOM 775 O O . LEU A 1 104 ? 1.068 -11.658 -14.167 1.00 77.69 104 LEU A O 1
ATOM 779 N N . GLY A 1 105 ? 1.747 -13.785 -14.437 1.00 82.00 105 GLY A N 1
ATOM 780 C CA . GLY A 1 105 ? 2.103 -14.025 -13.034 1.00 82.00 105 GLY A CA 1
ATOM 781 C C . GLY A 1 105 ? 3.151 -13.052 -12.495 1.00 82.00 105 GLY A C 1
ATOM 782 O O . GLY A 1 105 ? 2.878 -12.365 -11.511 1.00 82.00 105 GLY A O 1
ATOM 783 N N . PRO A 1 106 ? 4.318 -12.919 -13.154 1.00 84.00 106 PRO A N 1
ATOM 784 C CA . PRO A 1 106 ? 5.338 -11.956 -12.745 1.00 84.00 106 PRO A CA 1
ATOM 785 C C . PRO A 1 106 ? 4.841 -10.503 -12.784 1.00 84.00 106 PRO A C 1
ATOM 787 O O . PRO A 1 106 ? 5.157 -9.720 -11.889 1.00 84.00 106 PRO A O 1
ATOM 790 N N . ASN A 1 107 ? 4.018 -10.143 -13.778 1.00 78.88 107 ASN A N 1
ATOM 791 C CA . ASN A 1 107 ? 3.443 -8.799 -13.870 1.00 78.88 107 ASN A CA 1
ATOM 792 C C . ASN A 1 107 ? 2.490 -8.511 -12.697 1.00 78.88 107 ASN A C 1
ATOM 794 O O . ASN A 1 107 ? 2.624 -7.472 -12.052 1.00 78.88 107 ASN A O 1
ATOM 798 N N . LEU A 1 108 ? 1.594 -9.440 -12.354 1.00 80.75 108 LEU A N 1
ATOM 799 C CA . LEU A 1 108 ? 0.698 -9.301 -11.199 1.00 80.75 108 LEU A CA 1
ATOM 800 C C . LEU A 1 108 ? 1.461 -9.264 -9.873 1.00 80.75 108 LEU A C 1
ATOM 802 O O . LEU A 1 108 ? 1.153 -8.427 -9.028 1.00 80.75 108 LEU A O 1
ATOM 806 N N . ALA A 1 109 ? 2.494 -10.097 -9.718 1.00 85.31 109 ALA A N 1
ATOM 807 C CA . ALA A 1 109 ? 3.360 -10.056 -8.544 1.00 85.31 109 ALA A CA 1
ATOM 808 C C . ALA A 1 109 ? 4.027 -8.681 -8.391 1.00 85.31 109 ALA A C 1
ATOM 810 O O . ALA A 1 109 ? 4.045 -8.128 -7.295 1.00 85.31 109 ALA A O 1
ATOM 811 N N . SER A 1 110 ? 4.520 -8.090 -9.486 1.00 82.62 110 SER A N 1
ATOM 812 C CA . SER A 1 110 ? 5.140 -6.760 -9.444 1.00 82.62 110 SER A CA 1
ATOM 813 C C . SER A 1 110 ? 4.146 -5.656 -9.056 1.00 82.62 110 SER A C 1
ATOM 815 O O . SER A 1 110 ? 4.460 -4.830 -8.201 1.00 82.62 110 SER A O 1
ATOM 817 N N . VAL A 1 111 ? 2.926 -5.679 -9.607 1.00 78.25 111 VAL A N 1
ATOM 818 C CA . VAL A 1 111 ? 1.857 -4.727 -9.258 1.00 78.25 111 VAL A CA 1
ATOM 819 C C . VAL A 1 111 ? 1.453 -4.879 -7.795 1.00 78.25 111 VAL A C 1
ATOM 821 O O . VAL A 1 111 ? 1.352 -3.875 -7.095 1.00 78.25 111 VAL A O 1
ATOM 824 N N . PHE A 1 112 ? 1.281 -6.114 -7.318 1.00 85.81 112 PHE A N 1
ATOM 825 C CA . PHE A 1 112 ? 0.976 -6.400 -5.918 1.00 85.81 112 PHE A CA 1
ATOM 826 C C . PHE A 1 112 ? 2.059 -5.847 -4.986 1.00 85.81 112 PHE A C 1
ATOM 828 O O . PHE A 1 112 ? 1.745 -5.121 -4.051 1.00 85.81 112 PHE A O 1
ATOM 835 N N . LEU A 1 113 ? 3.335 -6.110 -5.274 1.00 86.25 113 LEU A N 1
ATOM 836 C CA . LEU A 1 113 ? 4.445 -5.637 -4.444 1.00 86.25 113 LEU A CA 1
ATOM 837 C C . LEU A 1 113 ? 4.537 -4.104 -4.412 1.00 86.25 113 LEU A C 1
ATOM 839 O O . LEU A 1 113 ? 4.724 -3.520 -3.342 1.00 86.25 113 LEU A O 1
ATOM 843 N N . ILE A 1 114 ? 4.365 -3.436 -5.555 1.00 82.62 114 ILE A N 1
ATOM 844 C CA . ILE A 1 114 ? 4.347 -1.966 -5.615 1.00 82.62 114 ILE A CA 1
ATOM 845 C C . ILE A 1 114 ? 3.172 -1.418 -4.801 1.00 82.62 114 ILE A C 1
ATOM 847 O O . ILE A 1 114 ? 3.355 -0.515 -3.984 1.00 82.62 114 ILE A O 1
ATOM 851 N N . PHE A 1 115 ? 1.981 -1.983 -4.998 1.00 81.00 115 PHE A N 1
ATOM 852 C CA . PHE A 1 115 ? 0.769 -1.574 -4.299 1.00 81.00 115 PHE A CA 1
ATOM 853 C C . PHE A 1 115 ? 0.931 -1.709 -2.783 1.00 81.00 115 PHE A C 1
ATOM 855 O O . PHE A 1 115 ? 0.790 -0.728 -2.054 1.00 81.00 115 PHE A O 1
ATOM 862 N N . THR A 1 116 ? 1.312 -2.896 -2.317 1.00 83.44 116 THR A N 1
ATOM 863 C CA . THR A 1 116 ? 1.546 -3.198 -0.905 1.00 83.44 116 THR A CA 1
ATOM 864 C C . THR A 1 116 ? 2.581 -2.253 -0.294 1.00 83.44 116 THR A C 1
ATOM 866 O O . THR A 1 116 ? 2.357 -1.741 0.794 1.00 83.44 116 THR A O 1
ATOM 869 N N . SER A 1 117 ? 3.663 -1.924 -1.009 1.00 83.69 117 SER A N 1
ATOM 870 C CA . SER A 1 117 ? 4.685 -0.983 -0.512 1.00 83.69 117 SER A CA 1
ATOM 871 C C . SER A 1 117 ? 4.141 0.420 -0.233 1.00 83.69 117 SER A C 1
ATOM 873 O O . SER A 1 117 ? 4.624 1.107 0.665 1.00 83.69 117 SER A O 1
ATOM 875 N N . MET A 1 118 ? 3.168 0.868 -1.025 1.00 82.00 118 MET A N 1
ATOM 876 C CA . MET A 1 118 ? 2.670 2.241 -0.979 1.00 82.00 118 MET A CA 1
ATOM 877 C C . MET A 1 118 ? 1.456 2.389 -0.061 1.00 82.00 118 MET A C 1
ATOM 879 O O . MET A 1 118 ? 1.277 3.420 0.589 1.00 82.00 118 MET A O 1
ATOM 883 N N . VAL A 1 119 ? 0.617 1.357 -0.016 1.00 83.44 119 VAL A N 1
ATOM 884 C CA . VAL A 1 119 ? -0.725 1.446 0.552 1.00 83.44 119 VAL A CA 1
ATOM 885 C C . VAL A 1 119 ? -0.729 1.598 2.072 1.00 83.44 119 VAL A C 1
ATOM 887 O O . VAL A 1 119 ? -1.579 2.311 2.596 1.00 83.44 119 VAL A O 1
ATOM 890 N N . TRP A 1 120 ? 0.237 1.005 2.782 1.00 85.94 120 TRP A N 1
ATOM 891 C CA . TRP A 1 120 ? 0.287 1.010 4.250 1.00 85.94 120 TRP A CA 1
ATOM 892 C C . TRP A 1 120 ? 0.278 2.423 4.835 1.00 85.94 120 TRP A C 1
ATOM 894 O O . TRP A 1 120 ? -0.659 2.809 5.531 1.00 85.94 120 TRP A O 1
ATOM 904 N N . ASN A 1 121 ? 1.287 3.222 4.474 1.00 85.19 121 ASN A N 1
ATOM 905 C CA . ASN A 1 121 ? 1.443 4.596 4.954 1.00 85.19 121 ASN A CA 1
ATOM 906 C C . ASN A 1 121 ? 0.235 5.466 4.591 1.00 85.19 121 ASN A C 1
ATOM 908 O O . ASN A 1 121 ? -0.176 6.338 5.353 1.00 85.19 121 ASN A O 1
ATOM 912 N N . MET A 1 122 ? -0.357 5.210 3.426 1.00 86.25 122 MET A N 1
ATOM 913 C CA . MET A 1 122 ? -1.506 5.958 2.944 1.00 86.25 122 MET A CA 1
ATOM 914 C C . MET A 1 122 ? -2.772 5.657 3.749 1.00 86.25 122 MET A C 1
ATOM 916 O O . MET A 1 122 ? -3.515 6.578 4.085 1.00 86.25 122 MET A O 1
ATOM 920 N N . VAL A 1 123 ? -2.998 4.387 4.099 1.00 88.94 123 VAL A N 1
ATOM 921 C CA . VAL A 1 123 ? -4.128 3.974 4.939 1.00 88.94 123 VAL A CA 1
ATOM 922 C C . VAL A 1 123 ? -4.021 4.582 6.334 1.00 88.94 123 VAL A C 1
ATOM 924 O O . VAL A 1 123 ? -5.015 5.119 6.816 1.00 88.94 123 VAL A O 1
ATOM 927 N N . PHE A 1 124 ? -2.838 4.559 6.959 1.00 87.81 124 PHE A N 1
ATOM 928 C CA . PHE A 1 124 ? -2.637 5.199 8.265 1.00 87.81 124 PHE A CA 1
ATOM 929 C C . PHE A 1 124 ? -2.879 6.708 8.203 1.00 87.81 124 PHE A C 1
ATOM 931 O O . PHE A 1 124 ? -3.597 7.240 9.045 1.00 87.81 124 PHE A O 1
ATOM 938 N N . GLY A 1 125 ? -2.367 7.386 7.170 1.00 85.44 125 GLY A N 1
ATOM 939 C CA . GLY A 1 125 ? -2.611 8.817 6.971 1.00 85.44 125 GLY A CA 1
ATOM 940 C C . GLY A 1 125 ? -4.100 9.162 6.842 1.00 85.44 125 GLY A C 1
ATOM 941 O O . GLY A 1 125 ? -4.568 10.119 7.459 1.00 85.44 125 GLY A O 1
ATOM 942 N N . VAL A 1 126 ? -4.866 8.361 6.092 1.00 86.75 126 VAL A N 1
ATOM 943 C CA . VAL A 1 126 ? -6.328 8.516 5.995 1.00 86.75 126 VAL A CA 1
ATOM 944 C C . VAL A 1 126 ? -7.004 8.231 7.334 1.00 86.75 126 VAL A C 1
ATOM 946 O O . VAL A 1 126 ? -7.842 9.014 7.773 1.00 86.75 126 VAL A O 1
ATOM 949 N N . TYR A 1 127 ? -6.660 7.117 7.977 1.00 87.88 127 TYR A N 1
ATOM 950 C CA . TYR A 1 127 ? -7.263 6.684 9.234 1.00 87.88 127 TYR A CA 1
ATOM 951 C C . TYR A 1 127 ? -7.103 7.741 10.338 1.00 87.88 127 TYR A C 1
ATOM 953 O O . TYR A 1 127 ? -8.096 8.148 10.943 1.00 87.88 127 TYR A O 1
ATOM 961 N N . GLU A 1 128 ? -5.885 8.248 10.537 1.00 85.31 128 GLU A N 1
ATOM 962 C CA . GLU A 1 128 ? -5.602 9.314 11.504 1.00 85.31 128 GLU A CA 1
ATOM 963 C C . GLU A 1 128 ? -6.354 10.603 11.153 1.00 85.31 128 GLU A C 1
ATOM 965 O O . GLU A 1 128 ? -6.970 11.223 12.019 1.00 85.31 128 GLU A O 1
ATOM 970 N N . SER A 1 129 ? -6.399 10.980 9.868 1.00 86.44 129 SER A N 1
ATOM 971 C CA . SER A 1 129 ? -7.160 12.152 9.417 1.00 86.44 129 SER A CA 1
ATOM 972 C C . SER A 1 129 ? -8.663 12.039 9.679 1.00 86.44 129 SER A C 1
ATOM 974 O O . SER A 1 129 ? -9.321 13.063 9.846 1.00 86.44 129 SER A O 1
ATOM 976 N N . LEU A 1 130 ? -9.229 10.832 9.668 1.00 84.88 130 LEU A N 1
ATOM 977 C CA . LEU A 1 130 ? -10.642 10.621 9.984 1.00 84.88 130 LEU A CA 1
ATOM 978 C C . LEU A 1 130 ? -10.888 10.648 11.497 1.00 84.88 130 LEU A C 1
ATOM 980 O O . LEU A 1 130 ? -11.929 11.134 11.929 1.00 84.88 130 LEU A O 1
ATOM 984 N N . LYS A 1 131 ? -9.933 10.169 12.302 1.00 81.00 131 LYS A N 1
ATOM 985 C CA . LYS A 1 131 ? -10.007 10.174 13.773 1.00 81.00 131 LYS A CA 1
ATOM 986 C C . LYS A 1 131 ? -9.761 11.546 14.402 1.00 81.00 131 LYS A C 1
ATOM 988 O O . LYS A 1 131 ? -10.210 11.776 15.521 1.00 81.00 131 LYS A O 1
ATOM 993 N N . THR A 1 132 ? -9.074 12.458 13.713 1.00 82.25 132 THR A N 1
ATOM 994 C CA . THR A 1 132 ? -8.867 13.836 14.193 1.00 82.25 132 THR A CA 1
ATOM 995 C C . THR A 1 132 ? -10.116 14.711 14.079 1.00 82.25 132 THR A C 1
ATOM 997 O O . THR A 1 132 ? -10.159 15.787 14.678 1.00 82.25 132 THR A O 1
ATOM 1000 N N . ILE A 1 133 ? -11.142 14.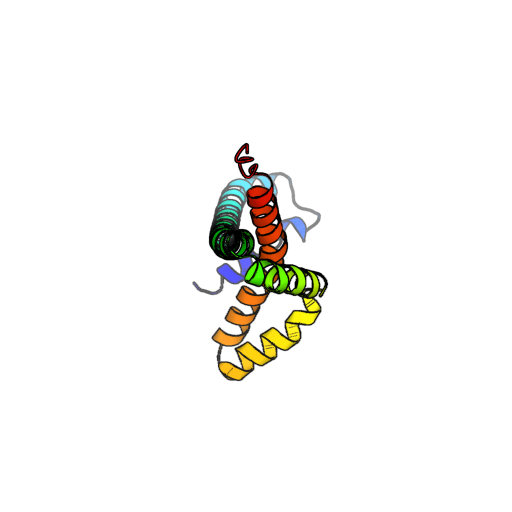262 13.346 1.00 78.50 133 ILE A N 1
ATOM 1001 C CA . ILE A 1 133 ? -12.449 14.919 13.306 1.00 78.50 133 ILE A CA 1
ATOM 1002 C C . ILE A 1 133 ? -13.095 14.735 14.688 1.00 78.50 133 ILE A C 1
ATOM 1004 O O . ILE A 1 133 ? -13.344 13.596 15.084 1.00 78.50 133 ILE A O 1
ATOM 1008 N N . PRO A 1 134 ? -13.367 15.816 15.444 1.00 68.69 134 PRO A N 1
ATOM 1009 C CA . PRO A 1 134 ? -13.927 15.689 16.780 1.00 68.69 134 PRO A CA 1
ATOM 1010 C C . PRO A 1 134 ? -15.305 15.026 16.716 1.00 68.69 134 PRO A C 1
ATOM 1012 O O . PRO A 1 134 ? -16.239 15.593 16.140 1.00 68.69 134 PRO A O 1
ATOM 1015 N N . ASP A 1 135 ? -15.453 13.862 17.351 1.00 64.81 135 ASP A N 1
ATOM 1016 C CA . ASP A 1 135 ? -16.771 13.335 17.690 1.00 64.81 135 ASP A CA 1
ATOM 1017 C C . ASP A 1 135 ? -17.430 14.349 18.624 1.00 64.81 135 ASP A C 1
ATOM 1019 O O . ASP A 1 135 ? -16.933 14.656 19.712 1.00 64.81 135 ASP A O 1
ATOM 1023 N N . ARG A 1 136 ? -18.525 14.943 18.150 1.00 57.41 136 ARG A N 1
ATOM 1024 C CA . ARG A 1 136 ? -19.272 15.968 18.875 1.00 57.41 136 ARG A CA 1
ATOM 1025 C C . ARG A 1 136 ? -19.612 15.418 20.270 1.00 57.41 136 ARG A C 1
ATOM 1027 O O . ARG A 1 136 ? -20.330 14.420 20.339 1.00 57.41 136 ARG A O 1
ATOM 1034 N N . PRO A 1 137 ? -19.169 16.048 21.376 1.00 60.72 137 PRO A N 1
ATOM 1035 C CA . PRO A 1 137 ? -19.674 15.697 22.690 1.00 60.72 137 PRO A CA 1
ATOM 1036 C C . PRO A 1 137 ? -21.158 16.056 22.690 1.00 60.72 137 PRO A C 1
ATOM 1038 O O . PRO A 1 137 ? -21.526 17.233 22.632 1.00 60.72 137 PRO A O 1
ATOM 1041 N N . SER A 1 138 ? -22.028 15.051 22.689 1.00 57.81 138 SER A N 1
ATOM 1042 C CA . SER A 1 138 ? -23.412 15.259 23.088 1.00 57.81 138 SER A CA 1
ATOM 1043 C C . SER A 1 138 ? -23.379 15.603 24.571 1.00 57.81 138 SER A C 1
ATOM 1045 O O . SER A 1 138 ? -23.115 14.737 25.403 1.00 57.81 138 SER A O 1
ATOM 1047 N N . GLY A 1 139 ? -23.573 16.886 24.875 1.00 61.09 139 GLY A N 1
ATOM 1048 C CA . GLY A 1 139 ? -23.851 17.341 26.226 1.00 61.09 139 GLY A CA 1
ATOM 1049 C C . GLY A 1 139 ? -25.022 16.568 26.831 1.00 61.09 139 GLY A C 1
ATOM 1050 O O . GLY A 1 139 ? -25.976 16.213 26.133 1.00 61.09 139 GLY A O 1
ATOM 1051 N N . GLY A 1 140 ? -24.903 16.329 28.131 1.00 45.19 140 GLY A N 1
ATOM 1052 C CA . GLY A 1 140 ? -25.869 15.679 29.004 1.00 45.19 140 GLY A CA 1
ATOM 1053 C C . GLY A 1 140 ? -25.254 15.550 30.381 1.00 45.19 140 GLY A C 1
ATOM 1054 O O . GLY A 1 140 ? -24.508 14.569 30.570 1.00 45.19 140 GLY A O 1
#

Foldseek 3Di:
DVVVVVCLPPPPVCVVPVDDDPVNVVVCVVVVVVSVVVVVVVVVVLVVVLLVVLLVLLVVLLVDPVSVVPVVVVLVVLQVDPLVNCLVVQLCVQCVVVDVPDPRSVVRSVSVSVSSNPNSVSNVVNNVVSVPPDPDPPDD

Sequence (140 aa):
MLYGAILAVAVPATLINWGGSAGALIDQLPTAGRDLSYSFGRMLAAYLASLGFALAYGYYAAAHRPAERVMIPVLDILQSVPILGFFPVAILFFVGLTGPHSFLGPNLASVFLIFTSMVWNMVFGVYESLKTIPDRPSGG

Radius of gyration: 21.41 Å; chains: 1; bounding box: 58×41×59 Å

InterPro domains:
  IPR035906 MetI-like superfamily [G3DSA:1.10.3720.10] (27-138)
  IPR035906 MetI-like superfamily [SSF161098] (36-135)

Organism: NCBI:txid410659

Secondary structure (DSSP, 8-state):
--STTTGGG---HHHHSTT--HHHHHHHHHHHHHHHHHHHHHHHHHHHHHHHHHHHHHHHHHH-HHHHHHHHHHHHHHHHS-HHHHHHHHHHHHHHHH-TT-THHHHHHHHHHHHHHHHHHHHHHHHHHHHTS-------

=== Feature glossary ===
Reading guide. The protein is described through the following features:

Foldseek 3Di. A 3Di character summarizes, for each residue, the relative orientation of the Cα frame of its nearest spatial neighbor. Because it encodes fold topology rather than chemistry, 3Di alignments detect remote structural similarity that sequence alignment misses.

Contact-map, Ramachandran, and PAE plots. Plot images: a contact map (which residues are close in 3D, as an N×N binary image), a Ramachandran scatter (backbone torsion angles, revealing secondary-structure composition at a glance), and — for AlphaFold structures — a PAE heatmap (pairwise prediction confidence).

Radius of gyration, Cα contacts, bounding box. Radius of gyration (Rg) is the root-mean-square distance of Cα atoms from their centroid — a single number for overall size and compactness. A globular domain of N residues has Rg ≈ 2.2·N^0.38 Å; an extended or disordered chain has a much larger Rg. The Cα contact count is the number of residue pairs whose Cα atoms are within 8 Å and are more than four positions apart in sequence — a standard proxy for tertiary packing density. The bounding box is the smallest axis-aligned box enclosing all Cα atoms.

Secondary structure (8-state, DSSP). Eight-state secondary structure (DSSP): H is the canonical α-helix, G the tighter 3₁₀-helix, I the wider π-helix; E/B are β-structure, T and S are turns and bends, and '-' is everything else. DSSP derives these from the pattern of main-chain N–H···O=C hydrogen bonds, not from the sequence.

B-factor. B-factor (Debye–Waller factor) reflects atomic displacement in the crystal lattice. It is an experimental observable (units Å²), not a prediction; low values mean the atom is pinned down, high values mean it moves or is heterogeneous across the crystal.

pLDDT. pLDDT is the predicted lDDT-Cα score: AlphaFold's confidence that the local environment of each residue (all inter-atomic distances within 15 Å) is correctly placed. It is a per-residue number between 0 and 100, with higher meaning more reliable.

Nearest PDB structures. Nearest PDB neighbors are the top structural matches found by Foldseek when searching this structure against the entire Protein Data Bank. Each hit reports a TM-score (0 to 1; >0.5 almost always implies the same fold) and an E-value. These are *structural* homologs — they may share no detectable sequence similarity.

Solvent-accessible surface area. Accessible surface area quantifies burial. A residue with SASA near zero is packed into the hydrophobic core; one with SASA >100 Å² sits on the surface. Computed here via the Shrake–Rupley numerical algorithm with a 1.4 Å probe.

Rendered structure images. Structure images are PyMOL renders from six orthogonal camera directions. Cartoon representation draws helices as coils and strands as arrows; sticks shows the backbone as bonds; surface shows the solvent-excluded envelope. Rainbow coloring maps sequence position to hue (blue→red, N→C); chain coloring assigns a distinct color per polypeptide.

Backbone torsions (φ/ψ). φ (phi) and ψ (psi) are the two rotatable backbone dihedrals per residue: φ is the C(i-1)–N–Cα–C torsion, ψ is the N–Cα–C–N(i+1) torsion, both in degrees on (−180°, 180°]. α-helical residues cluster near (−60°, −45°); β-strand residues near (−120°, +130°). A Ramachandran plot is simply a scatter of (φ, ψ) for every residue.

Predicted aligned error. Predicted Aligned Error (PAE) is an AlphaFold confidence matrix: entry (i, j) is the expected error in the position of residue j, in ångströms, when the prediction is superimposed on the true structure at residue i. Low PAE within a block of residues means that block is internally rigid and well-predicted; high PAE between two blocks means their relative placement is uncertain even if each block individually is confident.

mmCIF coordinates. Structure coordinates are given as an mmCIF _atom_site loop: one row per atom with element, residue name, chain id, sequence number, and x/y/z position in Å. Only the four main-chain atoms per residue are included here; side chains are omitted to keep the record compact.

InterPro / GO / CATH / organism. Database cross-references. InterPro integrates a dozen domain/family signature databases into unified entries with residue-range hits. GO terms attach function/process/location labels with evidence codes. CATH codes position the fold in a four-level structural taxonomy. Organism is the NCBI-taxonomy species name.

Secondary structure (3-state, P-SEA). SS3 is a coarse helix/strand/coil call (letters a/b/c) made by the P-SEA algorithm from inter-Cα distances and dihedrals. It is less detailed than DSSP but needs only Cα positions.

Sequence. Sequence gives the chain of amino acids in standard one-letter code (A=alanine, C=cysteine, …, Y=tyrosine), read N→C. It is the only feature that is directly encoded by the gene; all structural features are derived from the folded form of this sequence.